Protein AF-A0A7K2MK98-F1 (afdb_monomer_lite)

Sequence (87 aa):
TGRWKVFPVAGCALVTAGAVALSPIAPDTSPWWLAAAMAVLGVGTGLTQQVLVLVAQTSVGTGDVGVAGAAATFSRTLGGAVGVAAF

pLDDT: mean 77.4, std 8.31, range [49.0, 91.5]

Radius of gyration: 16.04 Å; chains: 1; bounding box: 39×27×46 Å

Structure (mmCIF, N/CA/C/O backbone):
data_AF-A0A7K2MK98-F1
#
_entry.id   AF-A0A7K2MK98-F1
#
loop_
_atom_site.group_PDB
_atom_site.id
_atom_site.type_symbol
_atom_site.label_atom_id
_atom_site.label_alt_id
_atom_site.label_comp_id
_atom_site.label_asym_id
_atom_site.label_entity_id
_atom_site.label_seq_id
_atom_site.pdbx_PDB_ins_code
_atom_site.Cartn_x
_atom_site.Cartn_y
_atom_site.Cartn_z
_atom_site.occupancy
_atom_site.B_iso_or_equiv
_atom_site.auth_seq_id
_atom_site.auth_comp_id
_atom_site.auth_asym_id
_atom_site.auth_atom_id
_atom_site.pdbx_PDB_model_num
ATOM 1 N N . THR A 1 1 ? -23.902 8.198 3.181 1.00 49.00 1 THR A N 1
ATOM 2 C CA . THR A 1 1 ? -23.767 9.064 1.983 1.00 49.00 1 THR A CA 1
ATOM 3 C C . THR A 1 1 ? -22.468 8.727 1.257 1.00 49.00 1 THR A C 1
ATOM 5 O O . THR A 1 1 ? -21.389 8.914 1.801 1.00 49.00 1 THR A O 1
ATOM 8 N N . GLY A 1 2 ? -22.568 8.119 0.067 1.00 53.50 2 GLY A N 1
ATOM 9 C CA . GLY A 1 2 ? -21.550 7.277 -0.597 1.00 53.50 2 GLY A CA 1
ATOM 10 C C . GLY A 1 2 ? -20.253 7.920 -1.118 1.00 53.50 2 GLY A C 1
ATOM 11 O O . GLY A 1 2 ? -19.654 7.373 -2.036 1.00 53.50 2 GLY A O 1
ATOM 12 N N . ARG A 1 3 ? -19.794 9.044 -0.556 1.00 55.53 3 ARG A N 1
ATOM 13 C CA . ARG A 1 3 ? -18.608 9.784 -1.042 1.00 55.53 3 ARG A CA 1
ATOM 14 C C . ARG A 1 3 ? -17.270 9.152 -0.623 1.00 55.53 3 ARG A C 1
ATOM 16 O O . ARG A 1 3 ? -16.287 9.298 -1.334 1.00 55.53 3 ARG A O 1
ATOM 23 N N . TRP A 1 4 ? -17.246 8.372 0.461 1.00 55.97 4 TRP A N 1
ATOM 24 C CA . TRP A 1 4 ? -16.038 7.685 0.956 1.00 55.97 4 TRP A CA 1
ATOM 25 C C . TRP A 1 4 ? -15.624 6.468 0.120 1.00 55.97 4 TRP A C 1
ATOM 27 O O . TRP A 1 4 ? -14.461 6.080 0.114 1.00 55.97 4 TRP A O 1
ATOM 37 N N . LYS A 1 5 ? -16.566 5.883 -0.629 1.00 60.88 5 LYS A N 1
ATOM 38 C CA . LYS A 1 5 ? -16.352 4.667 -1.429 1.00 60.88 5 LYS A CA 1
ATOM 39 C C . LYS A 1 5 ? -15.490 4.914 -2.675 1.00 60.88 5 LYS A C 1
ATOM 41 O O . LYS A 1 5 ? -14.963 3.967 -3.243 1.00 60.88 5 LYS A O 1
ATOM 46 N N . VAL A 1 6 ? -15.325 6.176 -3.078 1.00 67.38 6 VAL A N 1
ATOM 47 C CA . VAL A 1 6 ? -14.552 6.573 -4.267 1.00 67.38 6 VAL A CA 1
ATOM 48 C C . VAL A 1 6 ? -13.042 6.477 -4.021 1.00 67.38 6 VAL A C 1
ATOM 50 O O . VAL A 1 6 ? -12.297 6.138 -4.932 1.00 67.38 6 VAL A O 1
ATOM 53 N N . PHE A 1 7 ? -12.583 6.702 -2.785 1.00 66.88 7 PHE A N 1
ATOM 54 C CA . PHE A 1 7 ? -11.157 6.681 -2.435 1.00 66.88 7 PHE A CA 1
ATOM 55 C C . PHE A 1 7 ? -10.503 5.289 -2.569 1.00 66.88 7 PHE A C 1
ATOM 57 O O . PHE A 1 7 ? -9.462 5.191 -3.219 1.00 66.88 7 PHE A O 1
ATOM 64 N N . PRO A 1 8 ? -11.104 4.199 -2.043 1.00 69.12 8 PRO A N 1
ATOM 65 C CA . PRO A 1 8 ? -10.590 2.846 -2.264 1.00 69.12 8 PRO A CA 1
ATOM 66 C C . PRO A 1 8 ? -10.599 2.444 -3.740 1.00 69.12 8 PRO A C 1
ATOM 68 O O . PRO A 1 8 ? -9.651 1.829 -4.218 1.00 69.12 8 PRO A O 1
ATOM 71 N N . VAL A 1 9 ? -11.644 2.831 -4.478 1.00 74.56 9 VAL A N 1
ATOM 72 C CA . VAL A 1 9 ? -11.774 2.520 -5.909 1.00 74.56 9 VAL A CA 1
ATOM 73 C C . VAL A 1 9 ? -10.692 3.231 -6.723 1.00 74.56 9 VAL A C 1
ATOM 75 O O . VAL A 1 9 ? -10.073 2.608 -7.581 1.00 74.56 9 VAL A O 1
ATOM 78 N N . ALA A 1 10 ? -10.406 4.500 -6.418 1.00 75.56 10 ALA A N 1
ATOM 79 C CA . ALA A 1 10 ? -9.325 5.249 -7.053 1.00 75.56 10 ALA A CA 1
ATOM 80 C C . ALA A 1 10 ? -7.938 4.654 -6.741 1.00 75.56 10 ALA A C 1
ATOM 82 O O . ALA A 1 10 ? -7.105 4.556 -7.640 1.00 75.56 10 ALA A O 1
ATOM 83 N N . GLY A 1 11 ? -7.705 4.203 -5.501 1.00 70.88 11 GLY A N 1
ATOM 84 C CA . GLY A 1 11 ? -6.466 3.520 -5.105 1.00 70.88 11 GLY A CA 1
ATOM 85 C C . GLY A 1 11 ? -6.257 2.195 -5.837 1.00 70.88 11 GLY A C 1
ATOM 86 O O . GLY A 1 11 ? -5.203 1.991 -6.440 1.00 70.88 11 GLY A O 1
ATOM 87 N N . CYS A 1 12 ? -7.282 1.337 -5.883 1.00 76.19 12 CYS A N 1
ATOM 88 C CA . CYS A 1 12 ? -7.233 0.095 -6.656 1.00 76.19 12 CYS A CA 1
ATOM 89 C C . CYS A 1 12 ? -6.993 0.362 -8.147 1.00 76.19 12 CYS A C 1
ATOM 91 O O . CYS A 1 12 ? -6.147 -0.297 -8.744 1.00 76.19 12 CYS A O 1
ATOM 93 N N . ALA A 1 13 ? -7.666 1.358 -8.734 1.00 80.81 13 ALA A N 1
ATOM 94 C CA . ALA A 1 13 ? -7.468 1.725 -10.134 1.00 80.81 13 ALA A CA 1
ATOM 95 C C . ALA A 1 13 ? -6.025 2.176 -10.423 1.00 80.81 13 ALA A C 1
ATOM 97 O O . ALA A 1 13 ? -5.452 1.770 -11.432 1.00 80.81 13 ALA A O 1
ATOM 98 N N . LEU A 1 14 ? -5.413 2.957 -9.526 1.00 78.31 14 LEU A N 1
ATOM 99 C CA . LEU A 1 14 ? -4.014 3.387 -9.629 1.00 78.31 14 LEU A CA 1
ATOM 100 C C . LEU A 1 14 ? -3.029 2.216 -9.534 1.00 78.31 14 LEU A C 1
ATOM 102 O O . LEU A 1 14 ? -2.083 2.151 -10.317 1.00 78.31 14 LEU A O 1
ATOM 106 N N . VAL A 1 15 ? -3.257 1.276 -8.612 1.00 78.94 15 VAL A N 1
ATOM 107 C CA . VAL A 1 15 ? -2.419 0.072 -8.478 1.00 78.94 15 VAL A CA 1
ATOM 108 C C . VAL A 1 15 ? -2.526 -0.803 -9.726 1.00 78.94 15 VAL A C 1
ATOM 110 O O . VAL A 1 15 ? -1.502 -1.230 -10.259 1.00 78.94 15 VAL A O 1
ATOM 113 N N . THR A 1 16 ? -3.740 -1.027 -10.239 1.00 81.81 16 THR A N 1
ATOM 114 C CA . THR A 1 16 ? -3.949 -1.779 -11.484 1.00 81.81 16 THR A CA 1
ATOM 115 C C . THR A 1 16 ? -3.299 -1.073 -12.673 1.00 81.81 16 THR A C 1
ATOM 117 O O . THR A 1 16 ? -2.616 -1.724 -13.458 1.00 81.81 16 THR A O 1
ATOM 120 N N . ALA A 1 17 ? -3.436 0.251 -12.786 1.00 80.25 17 ALA A N 1
ATOM 121 C CA . ALA A 1 17 ? -2.797 1.028 -13.845 1.00 80.25 17 ALA A CA 1
ATOM 122 C C . ALA A 1 17 ? -1.262 0.945 -13.779 1.00 80.25 17 ALA A C 1
ATOM 124 O O . ALA A 1 17 ? -0.623 0.740 -14.808 1.00 80.25 17 ALA A O 1
ATOM 125 N N . GLY A 1 18 ? -0.672 1.034 -12.581 1.00 76.19 18 GLY A N 1
ATOM 126 C CA . GLY A 1 18 ? 0.769 0.868 -12.375 1.00 76.19 18 GLY A CA 1
ATOM 127 C C . GLY A 1 18 ? 1.266 -0.535 -12.739 1.00 76.19 18 GLY A C 1
ATOM 128 O O . GLY A 1 18 ? 2.283 -0.663 -13.414 1.00 76.19 18 GLY A O 1
ATOM 129 N N . ALA A 1 19 ? 0.529 -1.584 -12.358 1.00 79.69 19 ALA A N 1
ATOM 130 C CA . ALA A 1 19 ? 0.868 -2.968 -12.699 1.00 79.69 19 ALA A CA 1
ATOM 131 C C . ALA A 1 19 ? 0.771 -3.239 -14.211 1.00 79.69 19 ALA A C 1
ATOM 133 O O . ALA A 1 19 ? 1.660 -3.864 -14.788 1.00 79.69 19 ALA A O 1
ATOM 134 N N . VAL A 1 20 ? -0.267 -2.718 -14.876 1.00 81.19 20 VAL A N 1
ATOM 135 C CA . VAL A 1 20 ? -0.423 -2.819 -16.337 1.00 81.19 20 VAL A CA 1
ATOM 136 C C . VAL A 1 20 ? 0.668 -2.032 -17.063 1.00 81.19 20 VAL A C 1
ATOM 138 O O . VAL A 1 20 ? 1.208 -2.528 -18.046 1.00 81.19 20 VAL A O 1
ATOM 141 N N . ALA A 1 21 ? 1.051 -0.852 -16.566 1.00 75.94 21 ALA A N 1
ATOM 142 C CA . ALA A 1 21 ? 2.154 -0.068 -17.129 1.00 75.94 21 ALA A CA 1
ATOM 143 C C . ALA A 1 21 ? 3.522 -0.764 -16.990 1.00 75.94 21 ALA A C 1
ATOM 145 O O . ALA A 1 21 ? 4.426 -0.501 -17.785 1.00 75.94 21 ALA A O 1
ATOM 146 N N . LEU A 1 22 ? 3.660 -1.660 -16.005 1.00 70.88 22 LEU A N 1
ATOM 147 C CA . LEU A 1 22 ? 4.846 -2.489 -15.788 1.00 70.88 22 LEU A CA 1
ATOM 148 C C . LEU A 1 22 ? 4.857 -3.753 -16.669 1.00 70.88 22 LEU A C 1
ATOM 150 O O . LEU A 1 22 ? 5.926 -4.233 -17.034 1.00 70.88 22 LEU A O 1
ATOM 154 N N . SER A 1 23 ? 3.681 -4.273 -17.043 1.00 73.25 23 SER A N 1
ATOM 155 C CA . SER A 1 23 ? 3.526 -5.508 -17.828 1.00 73.25 23 SER A CA 1
ATOM 156 C C . SER A 1 23 ? 4.266 -5.547 -19.178 1.00 73.25 23 SER A C 1
ATOM 158 O O . SER A 1 23 ? 4.706 -6.637 -19.538 1.00 73.25 23 SER A O 1
ATOM 160 N N . PRO A 1 24 ? 4.404 -4.452 -19.955 1.00 72.06 24 PRO A N 1
ATOM 161 C CA . PRO A 1 24 ? 5.119 -4.474 -21.231 1.00 72.06 24 PRO A CA 1
ATOM 162 C C . PRO A 1 24 ? 6.611 -4.116 -21.117 1.00 72.06 24 PRO A C 1
ATOM 164 O O . PRO A 1 24 ? 7.231 -3.845 -22.144 1.00 72.06 24 PRO A O 1
ATOM 167 N N . ILE A 1 25 ? 7.202 -4.059 -19.915 1.00 70.94 25 ILE A N 1
ATOM 168 C CA . ILE A 1 25 ? 8.625 -3.710 -19.776 1.00 70.94 25 ILE A CA 1
ATOM 169 C C . ILE A 1 25 ? 9.502 -4.744 -20.488 1.00 70.94 25 ILE A C 1
ATOM 171 O O . ILE A 1 25 ? 9.545 -5.919 -20.129 1.00 70.94 25 ILE A O 1
ATOM 175 N N . ALA A 1 26 ? 10.226 -4.259 -21.494 1.00 70.06 26 ALA A N 1
ATOM 176 C CA . ALA A 1 26 ? 11.249 -4.976 -22.238 1.00 70.06 26 ALA A CA 1
ATOM 177 C C . ALA A 1 26 ? 12.658 -4.516 -21.794 1.00 70.06 26 ALA A C 1
ATOM 179 O O . ALA A 1 26 ? 12.788 -3.441 -21.197 1.00 70.06 26 ALA A O 1
ATOM 180 N N . PRO A 1 27 ? 13.727 -5.271 -22.104 1.00 65.81 27 PRO A N 1
ATOM 181 C CA . PRO A 1 27 ? 15.108 -4.900 -21.764 1.00 65.81 27 PRO A CA 1
ATOM 182 C C . PRO A 1 27 ? 15.538 -3.523 -22.300 1.00 65.81 27 PRO A C 1
ATOM 184 O O . PRO A 1 27 ? 16.405 -2.878 -21.718 1.00 65.81 27 PRO A O 1
ATOM 187 N N . ASP A 1 28 ? 14.892 -3.053 -23.369 1.00 71.44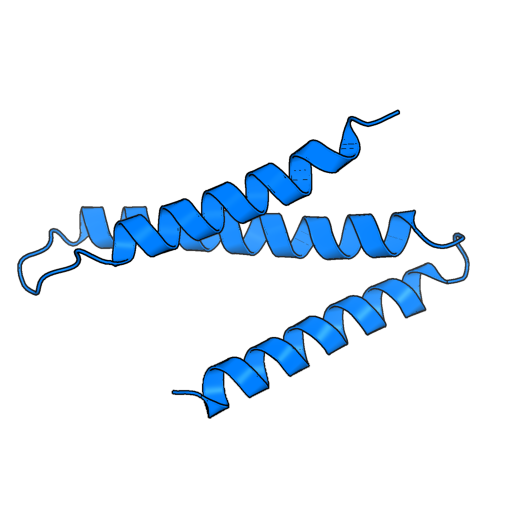 28 ASP A N 1
ATOM 188 C CA . ASP A 1 28 ? 15.234 -1.823 -24.096 1.00 71.44 28 ASP A CA 1
ATOM 189 C C . ASP A 1 28 ? 14.465 -0.586 -23.584 1.00 71.44 28 ASP A C 1
ATOM 191 O O . ASP A 1 28 ? 14.539 0.502 -24.162 1.00 71.44 28 ASP A O 1
ATOM 195 N N . THR A 1 29 ? 13.669 -0.745 -22.522 1.00 71.81 29 THR A N 1
ATOM 196 C CA . THR A 1 29 ? 12.754 0.299 -22.046 1.00 71.81 29 THR A CA 1
ATOM 197 C C . THR A 1 29 ? 13.520 1.474 -21.433 1.00 71.81 29 THR A C 1
ATOM 199 O O . THR A 1 29 ? 14.420 1.293 -20.614 1.00 71.81 29 THR A O 1
ATOM 202 N N . SER A 1 30 ? 13.126 2.705 -21.782 1.00 79.19 30 SER A N 1
ATOM 203 C CA . SER A 1 30 ? 13.736 3.922 -21.233 1.00 79.19 30 SER A CA 1
ATOM 204 C C . SER A 1 30 ? 13.680 3.936 -19.695 1.00 79.19 30 SER A C 1
ATOM 206 O O . SER A 1 30 ? 12.602 3.724 -19.126 1.00 79.19 30 SER A O 1
ATOM 208 N N . PRO A 1 31 ? 14.782 4.273 -18.998 1.00 81.25 31 PRO A N 1
ATOM 209 C CA . PRO A 1 31 ? 14.788 4.356 -17.539 1.00 81.25 31 PRO A CA 1
ATOM 210 C C . PRO A 1 31 ? 13.780 5.381 -16.993 1.00 81.25 31 PRO A C 1
ATOM 212 O O . PRO A 1 31 ? 13.344 5.265 -15.848 1.00 81.25 31 PRO A O 1
ATOM 215 N N . TRP A 1 32 ? 13.343 6.355 -17.802 1.00 84.50 32 TRP A N 1
ATOM 216 C CA . TRP A 1 32 ? 12.343 7.349 -17.388 1.00 84.50 32 TRP A CA 1
ATOM 217 C C . TRP A 1 32 ? 10.934 6.762 -17.369 1.00 84.50 32 TRP A C 1
ATOM 219 O O . TRP A 1 32 ? 10.137 7.110 -16.502 1.00 84.50 32 TRP A O 1
ATOM 229 N N . TRP A 1 33 ? 10.646 5.822 -18.272 1.00 81.44 33 TRP A N 1
ATOM 230 C CA . TRP A 1 33 ? 9.399 5.063 -18.248 1.00 81.44 33 TRP A CA 1
ATOM 231 C C . TRP A 1 33 ? 9.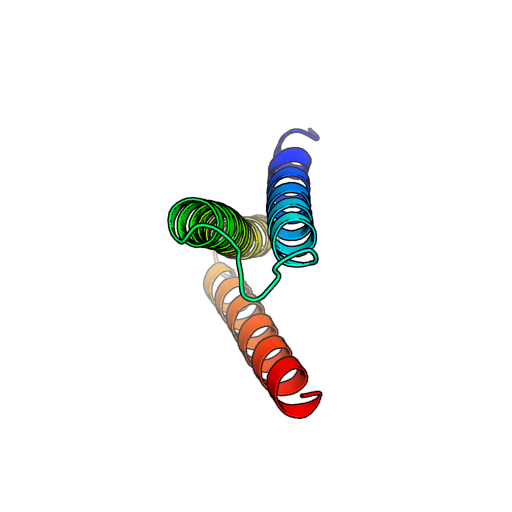337 4.152 -17.024 1.00 81.44 33 TRP A C 1
ATOM 233 O O . TRP A 1 33 ? 8.327 4.127 -16.323 1.00 81.44 33 TRP A O 1
ATOM 243 N N . LEU A 1 34 ? 10.443 3.469 -16.714 1.00 82.00 34 LEU A N 1
ATOM 244 C CA . LEU A 1 34 ? 10.551 2.640 -15.516 1.00 82.00 34 LEU A CA 1
ATOM 245 C C . LEU A 1 34 ? 10.338 3.470 -14.240 1.00 82.00 34 LEU A C 1
ATOM 247 O O . LEU A 1 34 ? 9.556 3.079 -13.374 1.00 82.00 34 LEU A O 1
ATOM 251 N N . ALA A 1 35 ? 10.982 4.639 -14.147 1.00 83.38 35 ALA A N 1
ATOM 252 C CA . ALA A 1 35 ? 10.815 5.555 -13.022 1.00 83.38 35 ALA A CA 1
ATOM 253 C C . ALA A 1 35 ? 9.367 6.054 -12.891 1.00 83.38 35 ALA A C 1
ATOM 255 O O . ALA A 1 35 ? 8.827 6.079 -11.785 1.00 83.38 35 ALA A O 1
ATOM 256 N N . ALA A 1 36 ? 8.712 6.399 -14.004 1.00 83.81 36 ALA A N 1
ATOM 257 C CA . ALA A 1 36 ? 7.314 6.822 -14.004 1.00 83.81 36 ALA A CA 1
ATOM 258 C C . ALA A 1 36 ? 6.367 5.687 -13.580 1.00 83.81 36 ALA A C 1
ATOM 260 O O . ALA A 1 36 ? 5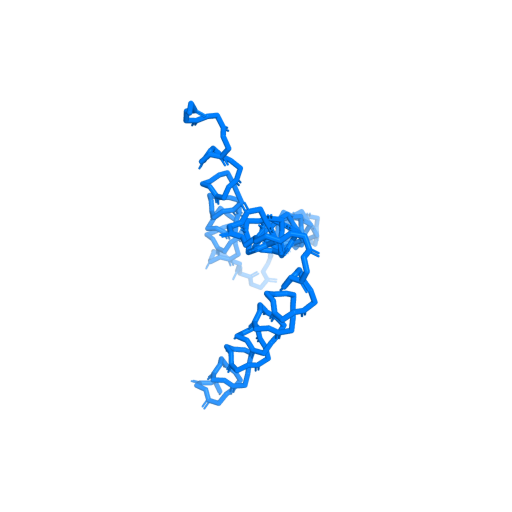.497 5.903 -12.737 1.00 83.81 36 ALA A O 1
ATOM 261 N N . ALA A 1 37 ? 6.557 4.470 -14.096 1.00 80.88 37 ALA A N 1
ATOM 262 C CA . ALA A 1 37 ? 5.749 3.309 -13.726 1.00 80.88 37 ALA A CA 1
ATOM 263 C C . ALA A 1 37 ? 5.913 2.949 -12.237 1.00 80.88 37 ALA A C 1
ATOM 265 O O . ALA A 1 37 ? 4.921 2.737 -11.540 1.00 80.88 37 ALA A O 1
ATOM 266 N N . MET A 1 38 ? 7.147 2.965 -11.721 1.00 83.00 38 MET A N 1
ATOM 267 C CA . MET A 1 38 ? 7.441 2.783 -10.293 1.00 83.00 38 MET A CA 1
ATOM 268 C C . MET A 1 38 ? 6.843 3.895 -9.428 1.00 83.00 38 MET A C 1
ATOM 270 O O . MET A 1 38 ? 6.308 3.608 -8.358 1.00 83.00 38 MET A O 1
ATOM 274 N N . ALA A 1 39 ? 6.871 5.148 -9.889 1.00 84.69 39 ALA A N 1
ATOM 275 C CA . ALA A 1 39 ? 6.239 6.260 -9.188 1.00 84.69 39 ALA A CA 1
ATOM 276 C C . ALA A 1 39 ? 4.714 6.085 -9.119 1.00 84.69 39 ALA A C 1
ATOM 278 O O . ALA A 1 39 ? 4.136 6.234 -8.045 1.00 84.69 39 ALA A O 1
ATOM 279 N N . VAL A 1 40 ? 4.060 5.701 -10.221 1.00 83.38 40 VAL A N 1
ATOM 280 C CA . VAL A 1 40 ? 2.611 5.427 -10.251 1.00 83.38 40 VAL A CA 1
ATOM 281 C C . VAL A 1 40 ? 2.254 4.262 -9.328 1.00 83.38 40 VAL A C 1
ATOM 283 O O . VAL A 1 40 ? 1.296 4.355 -8.560 1.00 83.38 40 VAL A O 1
ATOM 286 N N . LEU A 1 41 ? 3.044 3.187 -9.351 1.00 82.00 41 LEU A N 1
ATOM 287 C CA . LEU A 1 41 ? 2.834 2.016 -8.502 1.00 82.00 41 LEU A CA 1
ATOM 288 C C . LEU A 1 41 ? 3.052 2.358 -7.016 1.00 82.00 41 LEU A C 1
ATOM 290 O O . LEU A 1 41 ? 2.243 1.972 -6.170 1.00 82.00 41 LEU A O 1
ATOM 294 N N . GLY A 1 42 ? 4.073 3.156 -6.695 1.00 83.12 42 GLY A N 1
ATOM 295 C CA . GLY A 1 42 ? 4.341 3.683 -5.352 1.00 83.12 42 GLY A CA 1
ATOM 296 C C . GLY A 1 42 ? 3.233 4.603 -4.832 1.00 83.12 42 GLY A C 1
ATOM 297 O O . GLY A 1 42 ? 2.770 4.453 -3.701 1.00 83.12 42 GLY A O 1
ATOM 298 N N . VAL A 1 43 ? 2.741 5.516 -5.670 1.00 82.25 43 VAL A N 1
ATOM 299 C CA . VAL A 1 43 ? 1.612 6.396 -5.329 1.00 82.25 43 VAL A CA 1
ATOM 300 C C . VAL A 1 43 ? 0.334 5.582 -5.124 1.00 82.25 43 VAL A C 1
ATOM 302 O O . VAL A 1 43 ? -0.363 5.784 -4.129 1.00 82.25 43 VAL A O 1
ATOM 305 N N . GLY A 1 44 ? 0.041 4.625 -6.009 1.00 79.56 44 GLY A N 1
ATOM 306 C CA . GLY A 1 44 ? -1.120 3.745 -5.886 1.00 79.56 44 GLY A CA 1
ATOM 307 C C . GLY A 1 44 ? -1.087 2.918 -4.601 1.00 79.56 44 GLY A C 1
ATOM 308 O O . GLY A 1 44 ? -2.044 2.929 -3.826 1.00 79.56 44 GLY A O 1
ATOM 309 N N . THR A 1 45 ? 0.031 2.246 -4.326 1.00 79.06 45 THR A N 1
ATOM 310 C CA . THR A 1 45 ? 0.211 1.441 -3.105 1.00 79.06 45 THR A CA 1
ATOM 311 C C . THR A 1 45 ? 0.132 2.289 -1.832 1.00 79.06 45 THR A C 1
ATOM 3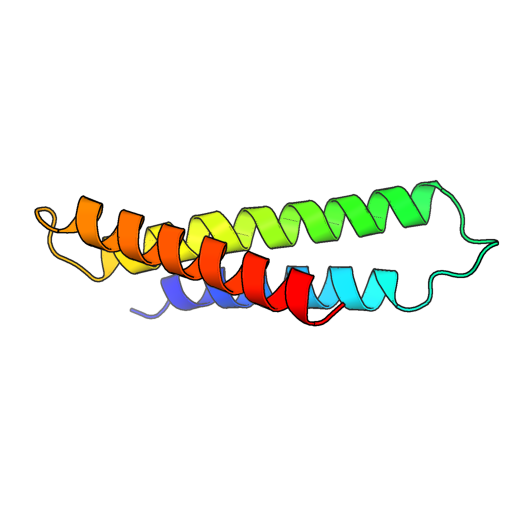13 O O . THR A 1 45 ? -0.571 1.906 -0.892 1.00 79.06 45 THR A O 1
ATOM 316 N N . GLY A 1 46 ? 0.753 3.472 -1.814 1.00 80.50 46 GLY A N 1
ATOM 317 C CA . GLY A 1 46 ? 0.680 4.412 -0.692 1.00 80.50 46 GLY A CA 1
ATOM 318 C C . GLY A 1 46 ? -0.744 4.901 -0.408 1.00 80.50 46 GLY A C 1
ATOM 319 O O . GLY A 1 46 ? -1.195 4.864 0.741 1.00 80.50 46 GLY A O 1
ATOM 320 N N . LEU A 1 47 ? -1.480 5.283 -1.456 1.00 74.88 47 LEU A N 1
ATOM 321 C CA . LEU A 1 47 ? -2.871 5.727 -1.343 1.00 74.88 47 LEU A CA 1
ATOM 322 C C . LEU A 1 47 ? -3.768 4.607 -0.800 1.00 74.88 47 LEU A C 1
ATOM 324 O O . LEU A 1 47 ? -4.578 4.828 0.100 1.00 74.88 47 LEU A O 1
ATOM 328 N N . THR A 1 48 ? -3.584 3.386 -1.302 1.00 72.88 48 THR A N 1
ATOM 329 C CA . THR A 1 48 ? -4.387 2.224 -0.897 1.00 72.88 48 THR A CA 1
ATOM 330 C C . THR A 1 48 ? -4.151 1.865 0.573 1.00 72.88 48 THR A C 1
ATOM 332 O O . THR A 1 48 ? -5.101 1.572 1.301 1.00 72.88 48 THR A O 1
ATOM 335 N N . 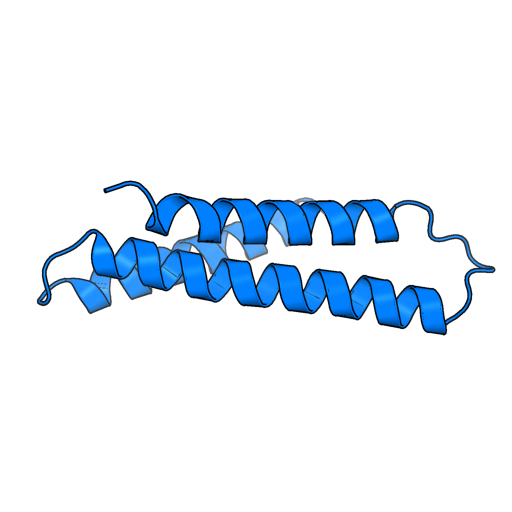GLN A 1 49 ? -2.902 1.953 1.043 1.00 73.50 49 GLN A N 1
ATOM 336 C CA . GLN A 1 49 ? -2.547 1.643 2.428 1.00 73.50 49 GLN A CA 1
ATOM 337 C C . GLN A 1 49 ? -3.164 2.638 3.424 1.00 73.50 49 GLN A C 1
ATOM 339 O O . GLN A 1 49 ? -3.681 2.219 4.460 1.00 73.50 49 GLN A O 1
ATOM 344 N N . GLN A 1 50 ? -3.166 3.940 3.109 1.00 75.38 50 GLN A N 1
ATOM 345 C CA . GLN A 1 50 ? -3.811 4.936 3.973 1.00 75.38 50 GLN A CA 1
ATOM 346 C C . GLN A 1 50 ? -5.337 4.794 3.990 1.00 75.38 50 GLN A C 1
ATOM 348 O O . GLN A 1 50 ? -5.952 4.909 5.050 1.00 75.38 50 GLN A O 1
ATOM 353 N N . VAL A 1 51 ? -5.952 4.477 2.847 1.00 74.38 51 VAL A N 1
ATOM 354 C CA . VAL A 1 51 ? -7.404 4.262 2.761 1.00 74.38 51 VAL A CA 1
ATOM 355 C C . VAL A 1 51 ? -7.860 3.073 3.596 1.00 74.38 51 VAL A C 1
ATOM 357 O O . VAL A 1 51 ? -8.882 3.175 4.272 1.00 74.38 51 VAL A O 1
ATOM 360 N N . LEU A 1 52 ? -7.127 1.957 3.572 1.00 70.19 52 LEU A N 1
ATOM 361 C CA . LEU A 1 52 ? -7.522 0.747 4.297 1.00 70.19 52 LEU A CA 1
ATOM 362 C C . LEU A 1 52 ? -7.625 1.006 5.807 1.00 70.19 52 LEU A C 1
ATOM 364 O O . LEU A 1 52 ? -8.599 0.608 6.444 1.00 70.19 52 LEU A O 1
ATOM 368 N N . VAL A 1 53 ? -6.640 1.723 6.357 1.00 74.75 53 VAL A N 1
ATOM 369 C CA . VAL A 1 53 ? -6.618 2.119 7.770 1.00 74.75 53 VAL A CA 1
ATOM 370 C C . VAL A 1 53 ? -7.756 3.089 8.064 1.00 74.75 53 VAL A C 1
ATOM 372 O O . VAL A 1 53 ? -8.498 2.871 9.016 1.00 74.75 53 VAL A O 1
ATOM 375 N N . LEU A 1 54 ? -7.954 4.106 7.222 1.00 74.94 54 LEU A N 1
ATOM 376 C CA . LEU A 1 54 ? -9.023 5.085 7.407 1.00 74.94 54 LEU A CA 1
ATOM 377 C C . LEU A 1 54 ? -10.409 4.419 7.418 1.00 74.94 54 LEU A C 1
ATOM 379 O O . LEU A 1 54 ? -11.240 4.734 8.268 1.00 74.94 54 LEU A O 1
ATOM 383 N N . VAL A 1 55 ? -10.653 3.472 6.506 1.00 71.31 55 VAL A N 1
ATOM 384 C CA . VAL A 1 55 ? -11.905 2.704 6.431 1.00 71.31 55 VAL A CA 1
ATOM 385 C C . VAL A 1 55 ? -12.065 1.811 7.656 1.00 71.31 55 VAL A C 1
ATOM 387 O O . VAL A 1 55 ? -13.122 1.833 8.280 1.00 71.31 55 VAL A O 1
ATOM 390 N N . ALA A 1 56 ? -11.031 1.062 8.046 1.00 73.31 56 ALA A N 1
ATOM 391 C CA . ALA A 1 56 ? -11.095 0.193 9.218 1.00 73.31 56 ALA A CA 1
ATOM 392 C C . ALA A 1 56 ? -11.401 0.996 10.492 1.00 73.31 56 ALA A C 1
ATOM 394 O O . ALA A 1 56 ? -12.282 0.624 11.263 1.00 73.31 56 ALA A O 1
ATOM 395 N N . GLN A 1 57 ? -10.734 2.137 10.669 1.00 77.88 57 GLN A N 1
ATOM 396 C CA . GLN A 1 57 ? -10.928 3.018 11.817 1.00 77.88 57 GLN A CA 1
ATOM 397 C C . GLN A 1 57 ? -12.300 3.702 11.822 1.00 77.88 57 GLN A C 1
ATOM 399 O O . GLN A 1 57 ? -12.900 3.836 12.880 1.00 77.88 57 GLN A O 1
ATOM 404 N N . THR A 1 58 ? -12.828 4.104 10.661 1.00 76.44 58 THR A N 1
ATOM 405 C CA . THR A 1 58 ? -14.172 4.714 10.562 1.00 76.44 58 THR A CA 1
ATOM 406 C C . THR A 1 58 ? -15.318 3.707 10.670 1.00 76.44 58 THR A C 1
ATOM 408 O O . THR A 1 58 ? -16.466 4.110 10.847 1.00 76.44 58 THR A O 1
ATOM 411 N N . SER A 1 59 ? -15.024 2.408 10.582 1.00 74.25 59 SER A N 1
ATOM 412 C CA . SER A 1 59 ? -16.007 1.324 10.720 1.00 74.25 59 SER A CA 1
ATOM 413 C C . SER A 1 59 ? -16.278 0.927 12.175 1.00 74.25 59 SER A C 1
ATOM 415 O O . SER A 1 59 ? -17.223 0.184 12.430 1.00 74.25 59 SER A O 1
ATOM 417 N N . VAL A 1 60 ? -15.454 1.391 13.120 1.00 74.75 60 VAL A N 1
ATOM 418 C CA . VAL A 1 60 ? -15.524 1.029 14.542 1.00 74.75 60 VAL A CA 1
ATOM 419 C C . VAL A 1 60 ? -15.680 2.267 15.427 1.00 74.75 60 VAL A C 1
ATOM 421 O O . VAL A 1 60 ? -15.356 3.383 15.025 1.00 74.75 60 VAL A O 1
ATOM 424 N N . GLY A 1 61 ? -16.197 2.082 16.645 1.00 74.69 61 GLY A N 1
ATOM 425 C CA . GLY A 1 61 ? -16.282 3.158 17.635 1.00 74.69 61 GLY A CA 1
ATOM 426 C C . GLY A 1 61 ? -14.897 3.625 18.095 1.00 74.69 61 GLY A C 1
ATOM 427 O O . GLY A 1 61 ? -13.925 2.876 18.025 1.00 74.69 61 GLY A O 1
ATOM 428 N N . THR A 1 62 ? -14.798 4.853 18.613 1.00 69.88 62 THR A N 1
ATOM 429 C CA . THR A 1 62 ? -13.530 5.515 18.985 1.00 69.88 62 THR A CA 1
ATOM 430 C C . THR A 1 62 ? -12.655 4.705 19.956 1.00 69.88 62 THR A C 1
ATOM 432 O O . THR A 1 62 ? -11.440 4.881 19.969 1.00 69.88 62 THR A O 1
ATOM 435 N N . GLY A 1 63 ? -13.253 3.804 20.746 1.00 77.12 63 GLY A N 1
ATOM 436 C CA . GLY A 1 63 ? -12.539 2.895 21.652 1.00 77.12 63 GLY A CA 1
ATOM 437 C C . GLY A 1 63 ? -11.794 1.746 20.959 1.00 77.12 63 GLY A C 1
ATOM 438 O O . GLY A 1 63 ? -10.775 1.295 21.472 1.00 77.12 63 GLY A O 1
ATOM 439 N N . ASP A 1 64 ? -12.229 1.328 19.767 1.00 82.81 64 ASP A N 1
ATOM 440 C CA . ASP A 1 64 ? -11.716 0.136 19.068 1.00 82.81 64 ASP A CA 1
ATOM 441 C C . ASP A 1 64 ? -10.817 0.478 17.867 1.00 82.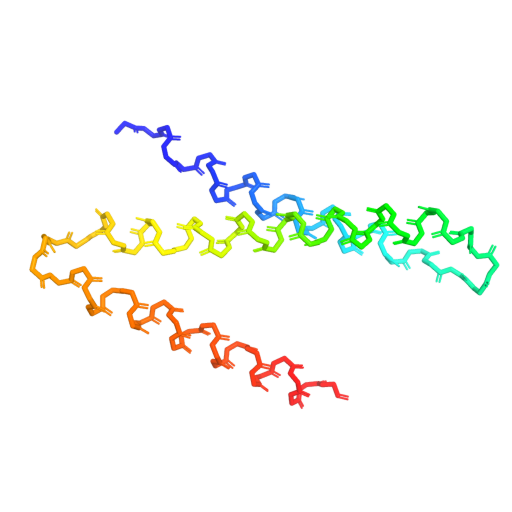81 64 ASP A C 1
ATOM 443 O O . ASP A 1 64 ? -10.356 -0.400 17.133 1.00 82.81 64 ASP A O 1
ATOM 447 N N . VAL A 1 65 ? -10.512 1.763 17.670 1.00 81.50 65 VAL A N 1
ATOM 448 C CA . VAL A 1 65 ? -9.673 2.279 16.570 1.00 81.50 65 VAL A CA 1
ATOM 449 C C . VAL A 1 65 ? -8.290 1.613 16.548 1.00 81.50 65 VAL A C 1
ATOM 451 O O . VAL A 1 65 ? -7.746 1.339 15.474 1.00 81.50 65 VAL A O 1
ATOM 454 N N . GLY A 1 66 ? -7.735 1.306 17.726 1.00 80.19 66 GLY A N 1
ATOM 455 C CA . GLY A 1 66 ? -6.470 0.578 17.859 1.00 80.19 66 GLY A CA 1
ATOM 456 C C . GLY A 1 66 ? -6.560 -0.871 17.369 1.00 80.19 66 GLY A C 1
ATOM 457 O O . GLY A 1 66 ? -5.667 -1.334 16.660 1.00 80.19 66 GLY A O 1
ATOM 458 N N . VAL A 1 67 ? -7.665 -1.562 17.672 1.00 83.62 67 VAL A N 1
ATOM 459 C CA . VAL A 1 67 ? -7.918 -2.944 17.232 1.00 83.62 67 VAL A CA 1
ATOM 460 C C . VAL A 1 67 ? -8.099 -2.993 15.715 1.00 83.62 67 VAL A C 1
ATOM 462 O O . VAL A 1 67 ? -7.488 -3.828 15.047 1.00 83.62 67 VAL A O 1
ATOM 465 N N . ALA A 1 68 ? -8.856 -2.051 15.148 1.00 80.19 68 ALA A N 1
ATOM 466 C CA . ALA A 1 68 ? -9.039 -1.942 13.702 1.00 80.19 68 ALA A CA 1
ATOM 467 C C . ALA A 1 68 ? -7.722 -1.644 12.959 1.00 80.19 68 ALA A C 1
ATOM 469 O O . ALA A 1 68 ? -7.438 -2.257 11.927 1.00 80.19 68 ALA A O 1
ATOM 470 N N . GLY A 1 69 ? -6.881 -0.753 13.497 1.00 84.06 69 GLY A N 1
ATOM 471 C CA . GLY A 1 69 ? -5.556 -0.464 12.936 1.00 84.06 69 GLY A CA 1
ATOM 472 C C . GLY A 1 69 ? -4.601 -1.664 12.990 1.00 84.06 69 GLY A C 1
ATOM 473 O O . GLY A 1 69 ? -3.887 -1.943 12.019 1.00 84.06 69 GLY A O 1
ATOM 474 N N . ALA A 1 70 ? -4.617 -2.413 14.096 1.00 84.56 70 ALA A N 1
ATOM 475 C CA . ALA A 1 70 ? -3.831 -3.635 14.251 1.00 84.56 70 ALA A CA 1
ATOM 476 C C . ALA A 1 70 ? -4.293 -4.739 13.286 1.00 84.56 70 ALA A C 1
ATOM 478 O O . ALA A 1 70 ? -3.459 -5.350 12.617 1.00 84.56 70 ALA A O 1
ATOM 479 N N . ALA A 1 71 ? -5.607 -4.940 13.136 1.00 83.19 71 ALA A N 1
ATOM 480 C CA . ALA A 1 71 ? -6.175 -5.902 12.192 1.00 83.19 71 ALA A CA 1
ATOM 481 C C . ALA A 1 71 ? -5.815 -5.563 10.733 1.00 83.19 71 ALA A C 1
ATOM 483 O O . ALA A 1 71 ? -5.408 -6.444 9.971 1.00 83.19 71 ALA A O 1
ATOM 484 N N . ALA A 1 72 ? -5.878 -4.280 10.357 1.00 83.00 72 ALA A N 1
ATOM 485 C CA . ALA A 1 72 ? -5.445 -3.812 9.039 1.00 83.00 72 ALA A CA 1
ATOM 486 C C . ALA A 1 72 ? -3.945 -4.073 8.801 1.00 83.00 72 ALA A C 1
ATOM 488 O O . ALA A 1 72 ? -3.545 -4.536 7.730 1.00 83.00 72 ALA A O 1
ATOM 489 N N . THR A 1 73 ? -3.110 -3.835 9.817 1.00 85.81 73 THR A N 1
ATOM 490 C CA . THR A 1 73 ? -1.666 -4.099 9.745 1.00 85.81 73 THR A CA 1
ATOM 491 C C . THR A 1 73 ? -1.367 -5.591 9.609 1.00 85.81 73 THR A C 1
ATOM 493 O O . THR A 1 73 ? -0.553 -5.963 8.764 1.00 85.81 73 THR A O 1
ATOM 496 N N . PHE A 1 74 ? -2.049 -6.437 10.383 1.00 87.44 74 PHE A N 1
ATOM 497 C CA . PHE A 1 74 ? -1.915 -7.891 10.324 1.00 87.44 74 PHE A CA 1
ATOM 498 C C . PHE A 1 74 ? -2.304 -8.449 8.949 1.00 87.44 74 PHE A C 1
ATOM 500 O O . PHE A 1 74 ? -1.578 -9.261 8.373 1.00 87.44 74 PHE A O 1
ATOM 507 N N . SER A 1 75 ? -3.419 -7.972 8.385 1.00 85.94 75 SER A N 1
ATOM 508 C CA . SER A 1 75 ? -3.864 -8.369 7.046 1.00 85.94 75 SER A CA 1
ATOM 509 C C . SER A 1 75 ? -2.812 -8.040 5.982 1.00 85.94 75 SER A C 1
ATOM 511 O O . SER A 1 75 ? -2.502 -8.879 5.135 1.00 85.94 75 SER A O 1
ATOM 513 N N . ARG A 1 76 ? -2.180 -6.864 6.078 1.00 84.00 76 ARG A N 1
ATOM 514 C CA . ARG A 1 76 ? -1.082 -6.467 5.188 1.00 84.00 76 ARG A CA 1
ATOM 515 C C . ARG A 1 76 ? 0.140 -7.377 5.322 1.00 84.00 76 ARG A C 1
ATOM 517 O O . ARG A 1 76 ? 0.697 -7.782 4.305 1.00 84.00 76 ARG A O 1
ATOM 524 N N . THR A 1 77 ? 0.574 -7.690 6.543 1.00 89.69 77 THR A N 1
ATOM 525 C CA . THR A 1 77 ? 1.744 -8.560 6.753 1.00 89.69 77 THR A CA 1
ATOM 526 C C . THR A 1 77 ? 1.484 -9.981 6.268 1.00 89.69 77 THR A C 1
ATOM 528 O O . THR A 1 77 ? 2.356 -10.573 5.637 1.00 89.69 77 THR A O 1
ATOM 531 N N . LEU A 1 78 ? 0.275 -10.502 6.495 1.00 90.56 78 LEU A N 1
ATOM 532 C CA . LEU A 1 78 ? -0.137 -11.812 5.999 1.00 90.56 78 LEU A CA 1
ATOM 533 C C . LEU A 1 78 ? -0.158 -11.840 4.464 1.00 90.56 78 LEU A C 1
ATOM 535 O O . LEU A 1 78 ? 0.410 -12.747 3.863 1.00 90.56 78 LEU A O 1
ATOM 539 N N . GLY A 1 79 ? -0.749 -10.823 3.830 1.00 83.62 79 GLY A N 1
ATOM 540 C CA . GLY A 1 79 ? -0.760 -10.695 2.371 1.00 83.62 79 GLY A CA 1
ATOM 541 C C . GLY A 1 79 ? 0.646 -10.605 1.772 1.00 83.62 79 GLY A C 1
ATOM 542 O O . GLY A 1 79 ? 0.926 -11.266 0.776 1.00 83.62 79 GLY A O 1
ATOM 543 N N . GLY A 1 80 ? 1.551 -9.853 2.408 1.00 85.56 80 GLY A N 1
ATOM 544 C CA . GLY A 1 80 ? 2.957 -9.784 2.004 1.00 85.56 80 GLY A CA 1
ATOM 545 C C . GLY A 1 80 ? 3.669 -11.135 2.102 1.00 85.56 80 GLY A C 1
ATOM 546 O O . GLY A 1 80 ? 4.353 -11.528 1.163 1.00 85.56 80 GLY A O 1
ATOM 547 N N . ALA A 1 81 ? 3.461 -11.878 3.193 1.00 90.31 81 ALA A N 1
ATOM 548 C CA . ALA A 1 81 ? 4.045 -13.207 3.374 1.00 90.31 81 ALA A CA 1
ATOM 549 C C . ALA A 1 81 ? 3.544 -14.216 2.327 1.00 90.31 81 ALA A C 1
ATOM 551 O O . ALA A 1 81 ? 4.347 -14.940 1.746 1.00 90.31 81 ALA A O 1
ATOM 552 N N . VAL A 1 82 ? 2.236 -14.229 2.045 1.00 91.50 82 VAL A N 1
ATOM 553 C CA . VAL A 1 82 ? 1.649 -15.077 0.991 1.00 91.50 82 VAL A CA 1
ATOM 554 C C . VAL A 1 82 ? 2.187 -14.691 -0.388 1.00 91.50 82 VAL A C 1
ATOM 556 O O . VAL A 1 82 ? 2.523 -15.571 -1.174 1.00 91.50 82 VAL A O 1
ATOM 559 N N . GLY A 1 83 ? 2.305 -13.391 -0.673 1.00 83.25 83 GLY A N 1
ATOM 560 C CA . GLY A 1 83 ? 2.836 -12.897 -1.944 1.00 83.25 83 GLY A CA 1
ATOM 561 C C . GLY A 1 83 ? 4.291 -13.301 -2.185 1.00 83.25 83 GLY A C 1
ATOM 562 O O . GLY A 1 83 ? 4.622 -13.709 -3.291 1.00 83.25 83 GLY A O 1
ATOM 563 N N . VAL A 1 84 ? 5.134 -13.242 -1.148 1.00 89.88 84 VAL A N 1
ATOM 564 C CA . VAL A 1 84 ? 6.524 -13.723 -1.223 1.00 89.88 84 VAL A CA 1
ATOM 565 C C . VAL A 1 84 ? 6.576 -15.243 -1.356 1.00 89.88 84 VAL A C 1
ATOM 567 O O . VAL A 1 84 ? 7.390 -15.740 -2.110 1.00 89.88 84 VAL A O 1
ATOM 570 N N . ALA A 1 85 ? 5.716 -15.990 -0.661 1.00 88.50 85 ALA A N 1
ATOM 571 C CA . ALA A 1 85 ? 5.720 -17.454 -0.722 1.00 88.50 85 ALA A CA 1
ATOM 572 C C . ALA A 1 85 ? 5.239 -18.026 -2.070 1.00 88.50 85 ALA A C 1
ATOM 574 O O . ALA A 1 85 ? 5.518 -19.183 -2.376 1.00 88.50 85 ALA A O 1
ATOM 575 N N . ALA A 1 86 ? 4.475 -17.250 -2.841 1.00 83.81 86 ALA A N 1
ATOM 576 C CA . ALA A 1 86 ? 3.972 -17.649 -4.153 1.00 83.81 86 ALA A CA 1
ATOM 577 C C . ALA A 1 86 ? 4.962 -17.387 -5.310 1.00 83.81 86 ALA A C 1
ATOM 579 O O . ALA A 1 86 ? 4.697 -17.854 -6.418 1.00 83.81 86 ALA A O 1
ATOM 580 N N . PHE A 1 87 ? 6.054 -16.649 -5.068 1.00 61.03 87 PHE A N 1
ATOM 581 C CA . PHE A 1 87 ? 7.123 -16.328 -6.026 1.00 61.03 87 PHE A CA 1
ATOM 582 C C . PHE A 1 87 ? 8.430 -17.034 -5.653 1.00 61.03 87 PHE A C 1
ATOM 584 O O . PHE A 1 87 ? 9.154 -17.429 -6.593 1.00 61.03 87 PHE A O 1
#

Foldseek 3Di:
DCPLVVQLVVLVVLLVVLVVLVVPDDPPDDVVSVVVSVVSNVVSVVSNLVSQLVVQQVVDPPVCSVVSNVVSVVVVVVVVVVVVVVD

Secondary structure (DSSP, 8-state):
-TTTTHHHHHHHHHHHHHHHHHTT--TT--HHHHHHHHHHHHHHHHHHHHHHHHHHHHTS-TTSHHHHHHHHHHHHHHHHHHHHHT-